Protein AF-A0ABD6WIS2-F1 (afdb_monomer)

Radius of gyration: 21.02 Å; Cα contacts (8 Å, |Δi|>4): 206; chains: 1; bounding box: 63×34×60 Å

pLDDT: mean 71.68, std 11.83, range [49.25, 90.44]

Sequence (151 aa):
MKRLATSGQLVGWTIALLGAAGAAAFLVHWSSCLGGLNEGCYSATQSDFTWIATTIVWAVAFPLVIFGAFVLSPGRPVTLIGVGLLMVINPLTDPGAFFLPWDVADTLPFTGVATSLAAVTAGVLLAGSSYRARRPDHSRVGKPAPADVAY

Foldseek 3Di:
DVVLLVVLLVLLVVLLVLLVVQLVVLCVLLVVPVVHDDPSLQVSLVDCCLVVSLCVSCVRLQVSLVCSDPPSPDPDVLSVVLNCLLPPVLCVVQVLVHVDDVNRSSNDRSRRNSNSVSSNVSSVSSNVVSVVVVDDDPVVVPDDDPDDDDD

Structure (mmCIF, N/CA/C/O backbone):
data_AF-A0ABD6WIS2-F1
#
_entry.id   AF-A0ABD6WIS2-F1
#
loop_
_atom_site.group_PDB
_atom_site.id
_atom_site.type_symbol
_atom_site.label_atom_id
_atom_site.label_alt_id
_atom_site.label_comp_id
_atom_site.label_asym_id
_atom_site.label_entity_id
_atom_site.label_seq_id
_atom_site.pdbx_PDB_ins_code
_atom_site.Cartn_x
_atom_site.Cartn_y
_atom_site.Cartn_z
_atom_site.occupancy
_atom_site.B_iso_or_equiv
_atom_site.auth_seq_id
_atom_site.auth_comp_id
_atom_site.auth_asym_id
_atom_site.auth_atom_id
_atom_site.pdbx_PDB_model_num
ATOM 1 N N . MET A 1 1 ? -8.000 -5.361 28.676 1.00 54.19 1 MET A N 1
ATOM 2 C CA . MET A 1 1 ? -8.188 -4.410 27.550 1.00 54.19 1 MET A CA 1
ATOM 3 C C . MET A 1 1 ? -6.963 -3.531 27.246 1.00 54.19 1 MET A C 1
ATOM 5 O O . MET A 1 1 ? -6.629 -3.413 26.077 1.00 54.19 1 MET A O 1
ATOM 9 N N . LYS A 1 2 ? -6.230 -2.972 28.232 1.00 54.47 2 LYS A N 1
ATOM 10 C CA . LYS A 1 2 ? -5.022 -2.141 27.972 1.00 54.47 2 LYS A CA 1
ATOM 11 C C . LYS A 1 2 ? -3.921 -2.827 27.135 1.00 54.47 2 LYS A C 1
ATOM 13 O O . LYS A 1 2 ? -3.300 -2.156 26.325 1.00 54.47 2 LYS A O 1
ATOM 18 N N . ARG A 1 3 ? -3.695 -4.143 27.294 1.00 59.09 3 ARG A N 1
ATOM 19 C CA . ARG A 1 3 ? -2.688 -4.892 26.508 1.00 59.09 3 ARG A CA 1
ATOM 20 C C . ARG A 1 3 ? -3.031 -4.967 25.011 1.00 59.09 3 ARG A C 1
ATOM 22 O O . ARG A 1 3 ? -2.159 -4.675 24.204 1.00 59.09 3 ARG A O 1
ATOM 29 N N . LEU A 1 4 ? -4.293 -5.232 24.647 1.00 60.16 4 LEU A N 1
ATOM 30 C CA . LEU A 1 4 ? -4.720 -5.275 23.236 1.00 60.16 4 LEU A CA 1
ATOM 31 C C . LEU A 1 4 ? -4.567 -3.917 22.530 1.00 60.16 4 LEU A C 1
ATOM 33 O O . LEU A 1 4 ? -4.126 -3.867 21.387 1.00 60.16 4 LEU A O 1
ATOM 37 N N . ALA A 1 5 ? -4.858 -2.810 23.224 1.00 60.88 5 ALA A N 1
ATOM 38 C CA . ALA A 1 5 ? -4.685 -1.464 22.667 1.00 60.88 5 ALA A CA 1
ATOM 39 C C . ALA A 1 5 ? -3.207 -1.091 22.431 1.00 60.88 5 ALA A C 1
ATOM 41 O O . ALA A 1 5 ? -2.904 -0.279 21.558 1.00 60.88 5 ALA A O 1
ATOM 42 N N . THR A 1 6 ? -2.280 -1.676 23.196 1.00 68.06 6 THR A N 1
ATOM 43 C CA . THR A 1 6 ? -0.833 -1.519 22.976 1.00 68.06 6 THR A CA 1
ATOM 44 C C . THR A 1 6 ? -0.336 -2.353 21.813 1.00 68.06 6 THR A C 1
ATOM 46 O O . THR A 1 6 ? 0.410 -1.843 20.980 1.00 68.06 6 THR A O 1
ATOM 49 N N . SER A 1 7 ? -0.807 -3.593 21.706 1.00 73.12 7 SER A N 1
ATOM 50 C CA . SER A 1 7 ? -0.484 -4.475 20.587 1.00 73.12 7 SER A CA 1
ATOM 51 C C . SER A 1 7 ? -0.998 -3.927 19.253 1.00 73.12 7 SER A C 1
ATOM 53 O O . SER A 1 7 ? -0.260 -3.957 18.278 1.00 73.12 7 SER A O 1
ATOM 55 N N . GLY A 1 8 ? -2.205 -3.347 19.205 1.00 73.88 8 GLY A N 1
ATOM 56 C CA . GLY A 1 8 ? -2.752 -2.754 17.974 1.00 73.88 8 GLY A CA 1
ATOM 57 C C . GLY A 1 8 ? -1.947 -1.556 17.459 1.00 73.88 8 GLY A C 1
ATOM 58 O O . GLY A 1 8 ? -1.749 -1.407 16.256 1.00 73.88 8 GLY A O 1
ATOM 59 N N . GLN A 1 9 ? -1.412 -0.739 18.370 1.00 79.81 9 GLN A N 1
ATOM 60 C CA . GLN A 1 9 ? -0.544 0.383 18.012 1.00 79.81 9 GLN A CA 1
ATOM 61 C C . GLN A 1 9 ? 0.808 -0.094 17.465 1.00 79.81 9 GLN A C 1
ATOM 63 O O . GLN A 1 9 ? 1.276 0.455 16.473 1.00 79.81 9 GLN A O 1
ATOM 68 N N . LEU A 1 10 ? 1.412 -1.115 18.083 1.00 83.31 10 LEU A N 1
ATOM 69 C CA . LEU A 1 10 ? 2.655 -1.719 17.594 1.00 83.31 10 LEU A CA 1
ATOM 70 C C . LEU A 1 10 ? 2.462 -2.321 16.201 1.00 83.31 10 LEU A C 1
ATOM 72 O O . LEU A 1 10 ? 3.207 -1.974 15.296 1.00 83.31 10 LEU A O 1
ATOM 76 N N . VAL A 1 11 ? 1.415 -3.131 16.012 1.00 82.75 11 VAL A N 1
ATOM 77 C CA . VAL A 1 11 ? 1.084 -3.742 14.715 1.00 82.75 11 VAL A CA 1
ATOM 78 C C . VAL A 1 11 ? 0.875 -2.674 13.640 1.00 82.75 11 VAL A C 1
ATOM 80 O O . VAL A 1 11 ? 1.469 -2.769 12.570 1.00 82.75 11 VAL A O 1
ATOM 83 N N . GLY A 1 12 ? 0.104 -1.620 13.936 1.00 82.62 12 GLY A N 1
ATOM 84 C CA . GLY A 1 12 ? -0.109 -0.510 13.004 1.00 82.62 12 GLY A CA 1
ATOM 85 C C . GLY A 1 12 ? 1.191 0.186 12.588 1.00 82.62 12 GLY A C 1
ATOM 86 O O . GLY A 1 12 ? 1.415 0.406 11.400 1.00 82.62 12 GLY A O 1
ATOM 87 N N . TRP A 1 13 ? 2.087 0.470 13.539 1.00 86.88 13 TRP A N 1
ATOM 88 C CA . TRP A 1 13 ? 3.393 1.062 13.230 1.00 86.88 13 TRP A CA 1
ATOM 89 C C . TRP A 1 13 ? 4.309 0.118 12.455 1.00 86.88 13 TRP A C 1
ATOM 91 O O . TRP A 1 13 ? 4.990 0.574 11.544 1.00 86.88 13 TRP A O 1
ATOM 101 N N . THR A 1 14 ? 4.308 -1.182 12.758 1.00 86.44 14 THR A N 1
ATOM 102 C CA . THR A 1 14 ? 5.076 -2.175 11.994 1.00 86.44 14 THR A CA 1
ATOM 103 C C . THR A 1 14 ? 4.637 -2.197 10.534 1.00 86.44 14 THR A C 1
ATOM 105 O O . THR A 1 14 ? 5.484 -2.131 9.650 1.00 86.44 14 THR A O 1
ATOM 108 N N . ILE A 1 15 ? 3.327 -2.215 10.273 1.00 84.81 15 ILE A N 1
ATOM 109 C CA . ILE A 1 15 ? 2.784 -2.169 8.909 1.00 84.81 15 ILE A CA 1
ATOM 110 C C . ILE A 1 15 ? 3.154 -0.846 8.226 1.00 84.81 15 ILE A C 1
ATOM 112 O O . ILE A 1 15 ? 3.578 -0.851 7.073 1.00 84.81 15 ILE A O 1
ATOM 116 N N . ALA A 1 16 ? 3.044 0.281 8.938 1.00 87.19 16 ALA A N 1
ATOM 117 C CA . ALA A 1 16 ? 3.370 1.589 8.381 1.00 87.19 16 ALA A CA 1
ATOM 118 C C . ALA A 1 16 ? 4.855 1.710 8.003 1.00 87.19 16 ALA A C 1
ATOM 120 O O . ALA A 1 16 ? 5.178 2.216 6.933 1.00 87.19 16 ALA A O 1
ATOM 121 N N . LEU A 1 17 ? 5.755 1.218 8.858 1.00 90.00 17 LEU A N 1
ATOM 122 C CA . LEU A 1 17 ? 7.196 1.208 8.599 1.00 90.00 17 LEU A CA 1
ATOM 123 C C . LEU A 1 17 ? 7.561 0.256 7.460 1.00 90.00 17 LEU A C 1
ATOM 125 O O . LEU A 1 17 ? 8.377 0.618 6.617 1.00 90.00 17 LEU A O 1
ATOM 129 N N . LEU A 1 18 ? 6.933 -0.922 7.399 1.00 86.62 18 LEU A N 1
ATOM 130 C CA . LEU A 1 18 ? 7.117 -1.868 6.299 1.00 86.62 18 LEU A CA 1
ATOM 131 C C . LEU A 1 18 ? 6.682 -1.248 4.964 1.00 86.62 18 LEU A C 1
ATOM 133 O O . LEU A 1 18 ? 7.425 -1.308 3.990 1.00 86.62 18 LEU A O 1
ATOM 137 N N . GLY A 1 19 ? 5.514 -0.598 4.934 1.00 85.38 19 GLY A N 1
ATOM 138 C CA . GLY A 1 19 ? 5.033 0.123 3.757 1.00 85.38 19 GLY A CA 1
ATOM 139 C C . GLY A 1 19 ? 5.950 1.283 3.366 1.00 85.38 19 GLY A C 1
ATOM 140 O O . GLY A 1 19 ? 6.227 1.473 2.188 1.00 85.38 19 GLY A O 1
ATOM 141 N N . ALA A 1 20 ? 6.481 2.035 4.333 1.00 90.00 20 ALA A N 1
ATOM 142 C CA . ALA A 1 20 ? 7.385 3.151 4.054 1.00 90.00 20 ALA A CA 1
ATOM 143 C C . ALA A 1 20 ? 8.726 2.663 3.487 1.00 90.00 20 ALA A C 1
ATOM 145 O O . ALA A 1 20 ? 9.237 3.241 2.528 1.00 90.00 20 ALA A O 1
ATOM 146 N N . ALA A 1 21 ? 9.265 1.574 4.042 1.00 89.50 21 ALA A N 1
ATOM 147 C CA . ALA A 1 21 ? 10.465 0.920 3.532 1.00 89.50 21 ALA A CA 1
ATOM 148 C C . ALA A 1 21 ? 10.243 0.370 2.117 1.00 89.50 21 ALA A C 1
ATOM 150 O O . ALA A 1 21 ? 11.078 0.597 1.245 1.00 89.50 21 ALA A O 1
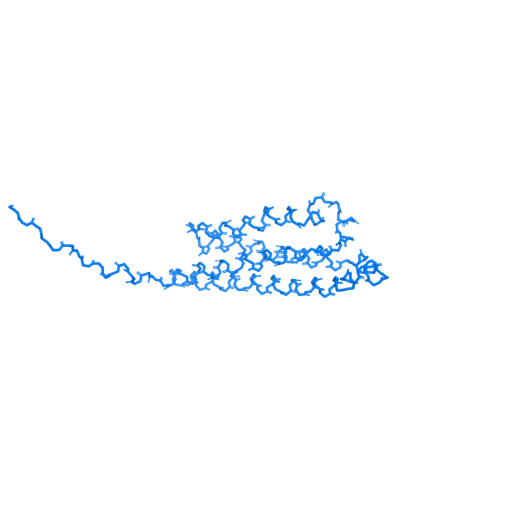ATOM 151 N N . GLY A 1 22 ? 9.098 -0.277 1.871 1.00 85.75 22 GLY A N 1
ATOM 152 C CA . GLY A 1 22 ? 8.696 -0.729 0.540 1.00 85.75 22 GLY A CA 1
ATOM 153 C C . GLY A 1 22 ? 8.632 0.429 -0.451 1.00 85.75 22 GLY A C 1
ATOM 154 O O . GLY A 1 22 ? 9.295 0.391 -1.481 1.00 85.75 22 GLY A O 1
ATOM 155 N N . ALA A 1 23 ? 7.927 1.510 -0.109 1.00 87.31 23 ALA A N 1
ATOM 156 C CA . ALA A 1 23 ? 7.767 2.670 -0.983 1.00 87.31 23 ALA A CA 1
ATOM 157 C C . ALA A 1 23 ? 9.118 3.305 -1.334 1.00 87.31 23 ALA A C 1
ATOM 159 O O . ALA A 1 23 ? 9.367 3.602 -2.499 1.00 87.31 23 ALA A O 1
ATOM 160 N N . ALA A 1 24 ? 10.010 3.461 -0.352 1.00 90.44 24 ALA A N 1
ATOM 161 C CA . ALA A 1 24 ? 11.362 3.950 -0.593 1.00 90.44 24 ALA A CA 1
ATOM 162 C C . ALA A 1 24 ? 12.145 3.016 -1.527 1.00 90.44 24 ALA A C 1
ATOM 164 O O . ALA A 1 24 ? 12.767 3.486 -2.476 1.00 90.44 24 ALA A O 1
ATOM 165 N N . ALA A 1 25 ? 12.080 1.703 -1.302 1.00 87.50 25 ALA A N 1
ATOM 166 C CA . ALA A 1 25 ? 12.797 0.726 -2.110 1.00 87.50 25 ALA A CA 1
ATOM 167 C C . ALA A 1 25 ? 12.286 0.684 -3.562 1.00 87.50 25 ALA A C 1
ATOM 169 O O . ALA A 1 25 ? 13.093 0.718 -4.487 1.00 87.50 25 ALA A O 1
ATOM 170 N N . PHE A 1 26 ? 10.967 0.721 -3.779 1.00 86.19 26 PHE A N 1
ATOM 171 C CA . PHE A 1 26 ? 10.386 0.821 -5.122 1.00 86.19 26 PHE A CA 1
ATOM 172 C C . PHE A 1 26 ? 10.728 2.145 -5.806 1.00 86.19 26 PHE A C 1
ATOM 174 O O . PHE A 1 26 ? 11.066 2.146 -6.982 1.00 86.19 26 PHE A O 1
ATOM 181 N N . LEU A 1 27 ? 10.685 3.276 -5.097 1.00 88.50 27 LEU A N 1
ATOM 182 C CA . LEU A 1 27 ? 11.055 4.569 -5.681 1.00 88.50 27 LEU A CA 1
ATOM 183 C C . LEU A 1 27 ? 12.531 4.621 -6.086 1.00 88.50 27 LEU A C 1
ATOM 185 O O . LEU A 1 27 ? 12.856 5.206 -7.116 1.00 88.50 27 LEU A O 1
ATOM 189 N N . VAL A 1 28 ? 13.418 4.001 -5.305 1.00 90.38 28 VAL A N 1
ATOM 190 C CA .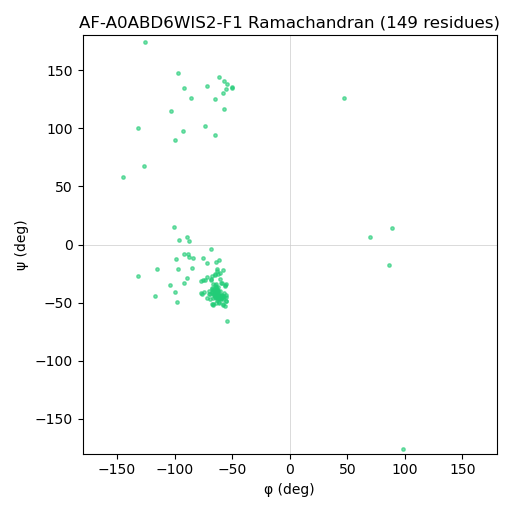 VAL A 1 28 ? 14.836 3.870 -5.660 1.00 90.38 28 VAL A CA 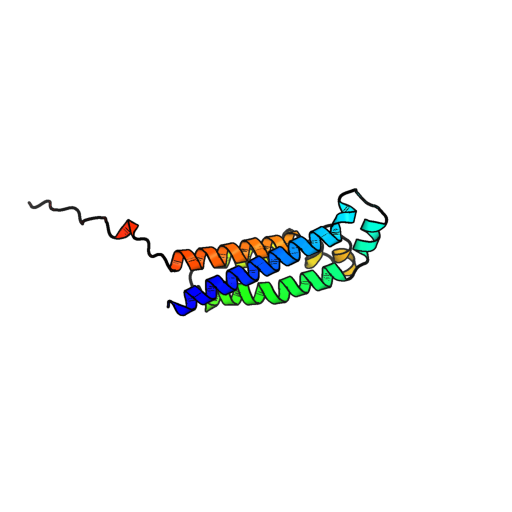1
ATOM 191 C C . VAL A 1 28 ? 15.000 2.959 -6.875 1.00 90.38 28 VAL A C 1
ATOM 193 O O . VAL A 1 28 ? 15.691 3.346 -7.816 1.00 90.38 28 VAL A O 1
ATOM 196 N N . HIS A 1 29 ? 14.323 1.806 -6.896 1.00 87.56 29 HIS A N 1
ATOM 197 C CA . HIS A 1 29 ? 14.336 0.870 -8.028 1.00 87.56 29 HIS A CA 1
ATOM 198 C C . HIS A 1 29 ? 13.883 1.533 -9.333 1.00 87.56 29 HIS A C 1
ATOM 200 O O . HIS A 1 29 ? 14.547 1.425 -10.357 1.00 87.56 29 HIS A O 1
ATOM 206 N N . TRP A 1 30 ? 12.797 2.305 -9.274 1.00 88.06 30 TRP A N 1
ATOM 207 C CA . TRP A 1 30 ? 12.209 2.987 -10.427 1.00 88.06 30 TRP A CA 1
ATOM 208 C C . TRP A 1 30 ? 12.802 4.370 -10.718 1.00 88.06 30 TRP A C 1
ATOM 210 O O . TRP A 1 30 ? 12.346 5.055 -11.635 1.00 88.06 30 TRP A O 1
ATOM 220 N N . SER A 1 31 ? 13.815 4.807 -9.966 1.00 88.88 31 SER A N 1
ATOM 221 C CA . SER A 1 31 ? 14.376 6.158 -10.098 1.00 88.88 31 SER A CA 1
ATOM 222 C C . SER A 1 31 ? 14.931 6.440 -11.499 1.00 88.88 31 SER A C 1
ATOM 224 O O . SER A 1 31 ? 14.789 7.554 -12.004 1.00 88.88 31 SER A O 1
ATOM 226 N N . SER A 1 32 ? 15.4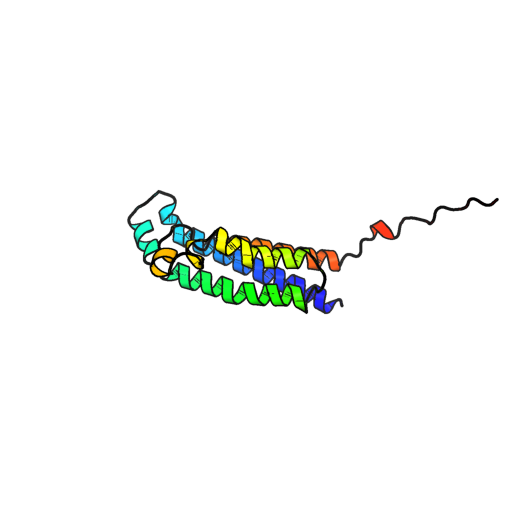74 5.421 -12.170 1.00 86.69 32 SER A N 1
ATOM 227 C CA . SER A 1 32 ? 15.965 5.496 -13.551 1.00 86.69 32 SER A CA 1
ATOM 228 C C . SER A 1 32 ? 14.859 5.770 -14.578 1.00 86.69 32 SER A C 1
ATOM 230 O O . SER A 1 32 ? 15.138 6.358 -15.624 1.00 86.69 32 SER A O 1
ATOM 232 N N . CYS A 1 33 ? 13.607 5.419 -14.271 1.00 85.31 33 CYS A N 1
ATOM 233 C CA . CYS A 1 33 ? 12.444 5.641 -15.130 1.00 85.31 33 CYS A CA 1
ATOM 234 C C . CYS A 1 33 ? 11.838 7.050 -15.000 1.00 85.31 33 CYS A C 1
ATOM 236 O O . CYS A 1 33 ? 11.029 7.442 -15.841 1.00 85.31 33 CYS A O 1
ATOM 238 N N . LEU A 1 34 ? 12.228 7.846 -13.992 1.00 84.06 34 LEU A N 1
ATOM 239 C CA . LEU A 1 34 ? 11.721 9.219 -13.806 1.00 84.06 34 LEU A CA 1
ATOM 240 C C . LEU A 1 34 ? 12.135 10.167 -14.944 1.00 84.06 34 LEU A C 1
ATOM 242 O O . LEU A 1 34 ? 11.442 11.144 -15.214 1.00 84.06 34 LEU A O 1
ATOM 246 N N . GLY A 1 35 ? 13.250 9.873 -15.618 1.00 76.00 35 GLY A N 1
ATOM 247 C CA . GLY A 1 35 ? 13.743 10.620 -16.779 1.00 76.00 35 GLY A CA 1
ATOM 248 C C . GLY A 1 35 ? 13.205 10.130 -18.129 1.00 76.00 35 GLY A C 1
ATOM 249 O O . GLY A 1 35 ? 13.683 10.596 -19.161 1.00 76.00 35 GLY A O 1
ATOM 250 N N . GLY A 1 36 ? 12.255 9.188 -18.140 1.00 77.06 36 GLY A N 1
ATOM 251 C CA . GLY A 1 36 ? 11.750 8.519 -19.343 1.00 77.06 36 GLY A CA 1
ATOM 252 C C . GLY A 1 36 ? 12.378 7.141 -19.592 1.00 77.06 36 GLY A C 1
ATOM 253 O O . GLY A 1 36 ? 13.154 6.630 -18.786 1.00 77.06 36 GLY A O 1
ATOM 254 N N . LEU A 1 37 ? 12.019 6.522 -20.722 1.00 77.94 37 LEU A N 1
ATOM 255 C CA . LEU A 1 37 ? 12.499 5.193 -21.119 1.00 77.94 37 LEU A CA 1
ATOM 256 C C . LEU A 1 37 ? 13.960 5.268 -21.590 1.00 77.94 37 LEU A C 1
ATOM 258 O O . LEU A 1 37 ? 14.242 5.687 -22.710 1.00 77.94 37 LEU A O 1
ATOM 262 N N . ASN A 1 38 ? 14.886 4.862 -20.723 1.00 84.44 38 ASN A N 1
ATOM 263 C CA . ASN A 1 38 ? 16.320 4.741 -20.998 1.00 84.44 38 ASN A CA 1
ATOM 264 C C . ASN A 1 38 ? 16.822 3.323 -20.657 1.00 84.44 38 ASN A C 1
ATOM 266 O O . ASN A 1 38 ? 16.073 2.515 -20.104 1.00 84.44 38 ASN A O 1
ATOM 270 N N . GLU A 1 39 ? 18.089 3.017 -20.956 1.00 84.31 39 GLU A N 1
ATOM 271 C CA . GLU A 1 39 ? 18.685 1.697 -20.673 1.00 84.31 39 GLU A CA 1
ATOM 272 C C . GLU A 1 39 ? 18.590 1.300 -19.189 1.00 84.31 39 GLU A C 1
ATOM 274 O O . GLU A 1 39 ? 18.358 0.135 -18.874 1.00 84.31 39 GLU A O 1
ATOM 279 N N . GLY A 1 40 ? 18.702 2.270 -18.275 1.00 83.19 40 GLY A N 1
ATOM 280 C CA . GLY A 1 40 ? 18.558 2.045 -16.835 1.00 83.19 40 GLY A CA 1
ATOM 281 C C . GLY A 1 40 ? 17.120 1.763 -16.390 1.00 83.19 40 GLY A C 1
ATOM 282 O O . GLY A 1 40 ? 16.904 1.083 -15.392 1.00 83.19 40 GLY A O 1
ATOM 283 N N . CYS A 1 41 ? 16.122 2.280 -17.105 1.00 84.06 41 CYS A N 1
ATOM 284 C CA . CYS A 1 41 ? 14.722 1.936 -16.878 1.00 84.06 41 CYS A CA 1
ATOM 285 C C . CYS A 1 41 ? 14.429 0.533 -17.422 1.00 84.06 41 CYS A C 1
ATOM 287 O O . CYS A 1 41 ? 13.793 -0.272 -16.751 1.00 84.06 41 CYS A O 1
ATOM 289 N N . TYR A 1 42 ? 14.972 0.197 -18.594 1.00 82.94 42 TYR A N 1
ATOM 290 C CA . TYR A 1 42 ? 14.829 -1.134 -19.177 1.00 82.94 42 TYR A CA 1
ATOM 291 C C . TYR A 1 42 ? 15.470 -2.226 -18.303 1.00 82.94 42 TYR A C 1
ATOM 293 O O . TYR A 1 42 ? 14.863 -3.269 -18.074 1.00 82.94 42 TYR A O 1
ATOM 301 N N . SER A 1 43 ? 16.648 -1.985 -17.726 1.00 84.25 43 SER A N 1
ATOM 302 C CA . SER A 1 43 ? 17.257 -2.943 -16.793 1.00 84.25 43 SER A CA 1
ATOM 303 C C . SER A 1 43 ? 16.436 -3.126 -15.512 1.00 84.25 43 SER A C 1
ATOM 305 O O . SER A 1 43 ? 16.325 -4.247 -15.017 1.00 84.25 43 SER A O 1
ATOM 307 N N . ALA A 1 44 ? 15.790 -2.066 -15.014 1.00 81.56 44 ALA A N 1
ATOM 308 C CA . ALA A 1 44 ? 14.878 -2.152 -13.875 1.00 81.56 44 ALA A CA 1
ATOM 309 C C . ALA A 1 44 ? 13.638 -3.014 -14.180 1.00 81.56 44 ALA A C 1
ATOM 311 O O . ALA A 1 44 ? 13.180 -3.733 -13.293 1.00 81.56 44 ALA A O 1
ATOM 312 N N . THR A 1 45 ? 13.141 -3.001 -15.425 1.00 78.94 45 THR A N 1
ATOM 313 C CA . THR A 1 45 ? 12.012 -3.851 -15.864 1.00 78.94 45 THR A CA 1
ATOM 314 C C . THR A 1 45 ? 12.351 -5.335 -16.006 1.00 78.94 45 THR A C 1
ATOM 316 O O . THR A 1 45 ? 11.444 -6.155 -16.058 1.00 78.94 45 THR A O 1
ATOM 319 N N . GLN A 1 46 ? 13.637 -5.699 -16.057 1.00 81.44 46 GLN A N 1
ATOM 320 C CA . GLN A 1 46 ? 14.087 -7.097 -16.123 1.00 81.44 46 GLN A CA 1
ATOM 321 C C . GLN A 1 46 ? 14.467 -7.680 -14.753 1.00 81.44 46 GLN A C 1
ATOM 323 O O . GLN A 1 46 ? 14.987 -8.790 -14.672 1.00 81.44 46 GLN A O 1
ATOM 328 N N . SER A 1 47 ? 14.278 -6.922 -13.673 1.00 80.19 47 SER A N 1
ATOM 329 C CA . SER A 1 47 ? 14.670 -7.335 -12.330 1.00 80.19 47 SER A CA 1
ATOM 330 C C . SER A 1 47 ? 13.536 -8.052 -11.601 1.00 80.19 47 SER A C 1
ATOM 332 O O . SER A 1 47 ? 12.439 -7.517 -11.501 1.00 80.19 47 SER A O 1
ATOM 334 N N . ASP A 1 48 ? 13.845 -9.176 -10.948 1.00 80.38 48 ASP A N 1
ATOM 335 C CA . ASP A 1 48 ? 12.907 -9.888 -10.058 1.00 80.38 48 ASP A CA 1
ATOM 336 C C . ASP A 1 48 ? 12.580 -9.120 -8.759 1.00 80.38 48 ASP A C 1
ATOM 338 O O . ASP A 1 48 ? 11.797 -9.580 -7.921 1.00 80.38 48 ASP A O 1
ATOM 342 N N . PHE A 1 49 ? 13.210 -7.961 -8.533 1.00 82.69 49 PHE A N 1
ATOM 343 C CA . PHE A 1 49 ? 13.052 -7.178 -7.310 1.00 82.69 49 PHE A CA 1
ATOM 344 C C . PHE A 1 49 ? 11.587 -6.832 -7.029 1.00 82.69 49 PHE A C 1
ATOM 346 O O . PHE A 1 49 ? 11.136 -6.940 -5.887 1.00 82.69 49 PHE A O 1
ATOM 353 N N . THR A 1 50 ? 10.840 -6.433 -8.055 1.00 73.94 50 THR A N 1
ATOM 354 C CA . THR A 1 50 ? 9.454 -5.972 -7.938 1.00 73.94 50 THR A CA 1
ATOM 355 C C . THR A 1 50 ? 8.516 -7.073 -7.473 1.00 73.94 50 THR A C 1
ATOM 357 O O . THR A 1 50 ? 7.769 -6.856 -6.512 1.00 73.94 50 THR A O 1
ATOM 360 N N . TRP A 1 51 ? 8.633 -8.268 -8.046 1.00 73.06 51 TRP A N 1
ATOM 361 C CA . TRP A 1 51 ? 7.931 -9.469 -7.596 1.00 73.06 51 TRP A CA 1
ATOM 362 C C . TRP A 1 51 ? 8.254 -9.808 -6.138 1.00 73.06 51 TRP A C 1
ATOM 364 O O . TRP A 1 51 ? 7.353 -9.955 -5.303 1.00 73.06 51 TRP A O 1
ATOM 374 N N . ILE A 1 52 ? 9.546 -9.895 -5.803 1.00 78.94 52 ILE A N 1
ATOM 375 C CA . ILE A 1 52 ? 10.002 -10.327 -4.476 1.00 78.94 52 ILE A CA 1
ATOM 376 C C . ILE A 1 52 ? 9.556 -9.326 -3.407 1.00 78.94 52 ILE A C 1
ATOM 378 O O . ILE A 1 52 ? 8.956 -9.708 -2.399 1.00 78.94 52 ILE A O 1
ATOM 382 N N . ALA A 1 53 ? 9.816 -8.037 -3.624 1.00 79.94 53 ALA A N 1
ATOM 383 C CA . ALA A 1 53 ? 9.493 -6.986 -2.669 1.00 79.94 53 ALA A CA 1
ATOM 384 C C . ALA A 1 53 ? 7.977 -6.849 -2.471 1.00 79.94 53 ALA A C 1
ATOM 386 O O . ALA A 1 53 ? 7.518 -6.755 -1.330 1.00 79.94 53 ALA A O 1
ATOM 387 N N . THR A 1 54 ? 7.189 -6.904 -3.551 1.00 74.50 54 THR A N 1
ATOM 388 C CA . THR A 1 54 ? 5.722 -6.799 -3.473 1.00 74.50 54 THR A CA 1
ATOM 389 C C . THR A 1 54 ? 5.145 -7.985 -2.715 1.00 74.50 54 THR A C 1
ATOM 391 O O . THR A 1 54 ? 4.324 -7.796 -1.816 1.00 74.50 54 THR A O 1
ATOM 394 N N . THR A 1 55 ? 5.636 -9.195 -3.001 1.00 75.44 55 THR A N 1
ATOM 395 C CA . THR A 1 55 ? 5.223 -10.425 -2.315 1.00 75.44 55 THR A CA 1
ATOM 396 C C . THR A 1 55 ? 5.538 -10.371 -0.825 1.00 75.44 55 THR A C 1
ATOM 398 O O . THR A 1 55 ? 4.681 -10.713 -0.014 1.00 75.44 55 THR A O 1
ATOM 401 N N . ILE A 1 56 ? 6.725 -9.894 -0.430 1.00 79.88 56 ILE A N 1
ATOM 402 C CA . ILE A 1 56 ? 7.100 -9.748 0.986 1.00 79.88 56 ILE A CA 1
ATOM 403 C C . ILE A 1 56 ? 6.187 -8.741 1.690 1.00 79.88 56 ILE A C 1
ATOM 405 O O . ILE A 1 56 ? 5.665 -9.032 2.769 1.00 79.88 56 ILE A O 1
ATOM 409 N N . VAL A 1 57 ? 5.965 -7.569 1.086 1.00 76.25 57 VAL A N 1
ATOM 410 C CA . VAL A 1 57 ? 5.085 -6.541 1.659 1.00 76.25 57 VAL A CA 1
ATOM 411 C C . VAL A 1 57 ? 3.677 -7.097 1.840 1.00 76.25 57 VAL A C 1
ATOM 413 O O . VAL A 1 57 ? 3.101 -6.940 2.914 1.00 76.25 57 VAL A O 1
ATOM 416 N N . TRP A 1 58 ? 3.146 -7.810 0.848 1.00 74.69 58 TRP A N 1
ATOM 417 C CA . TRP A 1 58 ? 1.822 -8.422 0.930 1.00 74.69 58 TRP A CA 1
ATOM 418 C C . TRP A 1 58 ? 1.740 -9.540 1.962 1.00 74.69 58 TRP A C 1
ATOM 420 O O . TRP A 1 58 ? 0.880 -9.493 2.842 1.00 74.69 58 TRP A O 1
ATOM 430 N N . ALA A 1 59 ? 2.648 -10.512 1.904 1.00 78.75 59 ALA A N 1
ATOM 431 C CA . ALA A 1 59 ? 2.660 -11.669 2.792 1.00 78.75 59 ALA A CA 1
ATOM 432 C C . ALA A 1 59 ? 2.804 -11.280 4.270 1.00 78.75 59 ALA A C 1
ATOM 434 O O . ALA A 1 59 ? 2.360 -12.024 5.140 1.00 78.75 59 ALA A O 1
ATOM 435 N N . VAL A 1 60 ? 3.388 -10.115 4.569 1.00 79.00 60 VAL A N 1
ATOM 436 C CA . VAL A 1 60 ? 3.554 -9.618 5.941 1.00 79.00 60 VAL A CA 1
A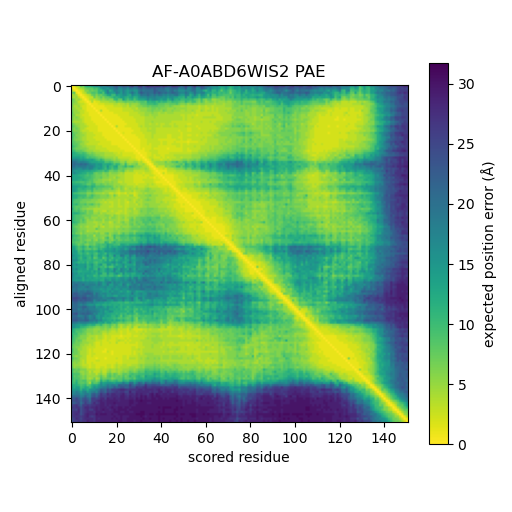TOM 437 C C . VAL A 1 60 ? 2.460 -8.623 6.332 1.00 79.00 60 VAL A C 1
ATOM 439 O O . VAL A 1 60 ? 1.845 -8.775 7.391 1.00 79.00 60 VAL A O 1
ATOM 442 N N . ALA A 1 61 ? 2.181 -7.608 5.510 1.00 73.62 61 ALA A N 1
ATOM 443 C CA . ALA A 1 61 ? 1.206 -6.572 5.849 1.00 73.62 61 ALA A CA 1
ATOM 444 C C . ALA A 1 61 ? -0.216 -7.134 5.914 1.00 73.62 61 ALA A C 1
ATOM 446 O O . ALA A 1 61 ? -0.976 -6.780 6.815 1.00 73.62 61 ALA A O 1
ATOM 447 N N . PHE A 1 62 ? -0.574 -8.038 5.003 1.00 74.81 62 PHE A N 1
ATOM 448 C CA . PHE A 1 62 ? -1.935 -8.543 4.892 1.00 74.81 62 PHE A CA 1
ATOM 449 C C . PHE A 1 62 ? -2.367 -9.374 6.113 1.00 74.81 62 PHE A C 1
ATOM 451 O O . PHE A 1 62 ? -3.382 -9.022 6.729 1.00 74.81 62 PHE A O 1
ATOM 458 N N . PRO A 1 63 ? -1.606 -10.392 6.575 1.00 79.81 63 PRO A N 1
ATOM 459 C CA . PRO A 1 63 ? -1.971 -11.118 7.790 1.00 79.81 63 PRO A CA 1
ATOM 460 C C . PRO A 1 63 ? -1.972 -10.224 9.029 1.00 79.81 63 PRO A C 1
ATOM 462 O O . PRO A 1 63 ? -2.841 -10.374 9.886 1.00 79.81 63 PRO A O 1
ATOM 465 N N . LEU A 1 64 ? -1.044 -9.264 9.122 1.00 76.62 64 LEU A N 1
ATOM 466 C CA . LEU A 1 64 ? -0.973 -8.337 10.253 1.00 76.62 64 LEU A CA 1
ATOM 467 C C . LEU A 1 64 ? -2.169 -7.384 10.306 1.00 76.62 64 LEU A C 1
ATOM 469 O O . LEU A 1 64 ? -2.672 -7.099 11.393 1.00 76.62 64 LEU A O 1
ATOM 473 N N . VAL A 1 65 ? -2.656 -6.915 9.158 1.00 72.62 65 VAL A N 1
ATOM 474 C CA . VAL A 1 65 ? -3.845 -6.057 9.076 1.00 72.62 65 VAL A CA 1
ATOM 475 C C . VAL A 1 65 ? -5.107 -6.841 9.418 1.00 72.62 65 VAL A C 1
ATOM 477 O O . VAL A 1 65 ? -5.915 -6.348 10.204 1.00 72.62 65 VAL A O 1
ATOM 480 N N . ILE A 1 66 ? -5.256 -8.072 8.920 1.00 76.25 66 ILE A N 1
ATOM 481 C CA . ILE A 1 66 ? -6.372 -8.958 9.287 1.00 76.25 66 ILE A CA 1
ATOM 482 C C . ILE A 1 66 ? -6.333 -9.264 10.786 1.00 76.25 66 ILE A C 1
ATOM 484 O O . ILE A 1 66 ? -7.322 -9.059 11.490 1.00 76.25 66 ILE A O 1
ATOM 488 N N . PHE A 1 67 ? -5.183 -9.682 11.313 1.00 76.56 67 PHE A N 1
ATOM 489 C CA . PHE A 1 67 ? -5.014 -9.937 12.740 1.00 76.56 67 PHE A CA 1
ATOM 490 C C . PHE A 1 67 ? -5.318 -8.683 13.575 1.00 76.56 67 PHE A C 1
ATOM 492 O O . PHE A 1 67 ? -6.056 -8.737 14.559 1.00 76.56 67 PHE A O 1
ATOM 499 N N . GLY A 1 68 ? -4.824 -7.521 13.147 1.00 68.81 68 GLY A N 1
ATOM 500 C CA . GLY A 1 68 ? -5.106 -6.235 13.777 1.00 68.81 68 GLY A CA 1
ATOM 501 C C . GLY A 1 68 ? -6.595 -5.880 13.780 1.00 68.81 68 GLY A C 1
ATOM 502 O O . GLY A 1 68 ? -7.127 -5.456 14.809 1.00 68.81 68 GLY A O 1
ATOM 503 N N . ALA A 1 69 ? -7.282 -6.085 12.657 1.00 69.31 69 ALA A N 1
ATOM 504 C CA . ALA A 1 69 ? -8.691 -5.748 12.491 1.00 69.31 69 ALA A CA 1
ATOM 505 C C . ALA A 1 69 ? -9.621 -6.691 13.267 1.00 69.31 69 ALA A C 1
ATOM 507 O O . ALA A 1 69 ? -10.516 -6.214 13.963 1.00 69.31 69 ALA A O 1
ATOM 508 N N . PHE A 1 70 ? -9.397 -8.005 13.187 1.00 72.69 70 PHE A N 1
ATOM 509 C CA . PHE A 1 70 ? -10.308 -9.007 13.747 1.00 72.69 70 PHE A CA 1
ATOM 510 C C . PHE A 1 70 ? -9.969 -9.415 15.184 1.00 72.69 70 PHE A C 1
ATOM 512 O O . PHE A 1 70 ? -10.879 -9.681 15.965 1.00 72.69 70 PHE A O 1
ATOM 519 N N . VAL A 1 71 ? -8.687 -9.430 15.564 1.00 73.62 71 VAL A N 1
ATOM 520 C CA . VAL A 1 71 ? -8.250 -9.887 16.896 1.00 73.62 71 VAL A CA 1
ATOM 521 C C . VAL A 1 71 ? -7.987 -8.713 17.839 1.00 73.62 71 VAL A C 1
ATOM 523 O O . VAL A 1 71 ? -8.354 -8.769 19.012 1.00 73.62 71 VAL A O 1
ATOM 526 N N . LEU A 1 72 ? -7.372 -7.627 17.353 1.00 67.81 72 LEU A N 1
ATOM 527 C CA . LEU A 1 72 ? -6.916 -6.523 18.214 1.00 67.81 72 LEU A CA 1
ATOM 528 C C . LEU A 1 72 ? -7.882 -5.330 18.307 1.00 67.81 72 LEU A C 1
ATOM 530 O O . LEU A 1 72 ? -7.802 -4.550 19.260 1.00 67.81 72 LEU A O 1
ATOM 534 N N . SER A 1 73 ? -8.795 -5.160 17.351 1.00 63.97 73 SER A N 1
ATOM 535 C CA . SER A 1 73 ? -9.824 -4.106 17.377 1.00 63.97 73 SER A CA 1
ATOM 536 C C . SER A 1 73 ? -11.160 -4.557 16.767 1.00 63.97 73 SER A C 1
ATOM 538 O O . SER A 1 73 ? -11.662 -3.906 15.845 1.00 63.97 73 SER A O 1
ATOM 540 N N . PRO A 1 74 ? -11.777 -5.631 17.302 1.00 62.00 74 PRO A N 1
ATOM 541 C CA . PRO A 1 74 ? -13.081 -6.084 16.831 1.00 62.00 74 PRO A CA 1
ATOM 542 C C . PRO A 1 74 ? -14.126 -4.964 16.973 1.00 62.00 74 PRO A C 1
ATOM 544 O O . PRO A 1 74 ? -14.237 -4.330 18.024 1.00 62.00 74 PRO A O 1
ATOM 547 N N . GLY A 1 75 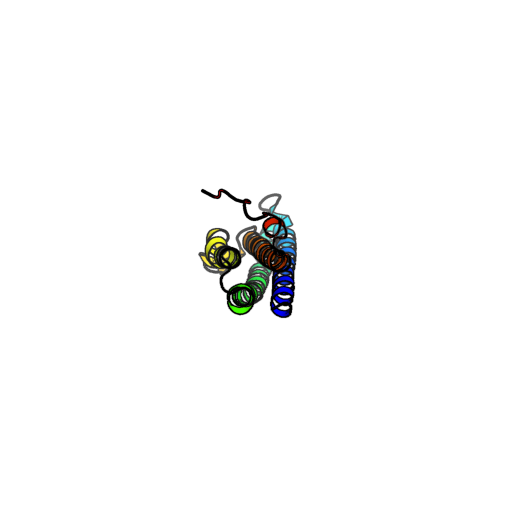? -14.871 -4.695 15.894 1.00 61.00 75 GLY A N 1
ATOM 548 C CA . GLY A 1 75 ? -15.962 -3.711 15.868 1.00 61.00 75 GLY A CA 1
ATOM 549 C C . GLY A 1 75 ? -15.568 -2.270 15.519 1.00 61.00 75 GLY A C 1
ATOM 550 O O . GLY A 1 75 ? -16.365 -1.358 15.735 1.00 61.00 75 GLY A O 1
ATOM 551 N N . ARG A 1 76 ? -14.361 -2.024 14.988 1.00 65.38 76 ARG A N 1
ATOM 552 C CA . ARG A 1 76 ? -13.944 -0.677 14.559 1.00 65.38 76 ARG A CA 1
ATOM 553 C C . ARG A 1 76 ? -14.000 -0.511 13.038 1.00 65.38 76 ARG A C 1
ATOM 555 O O . ARG A 1 76 ? -13.182 -1.096 12.342 1.00 65.38 76 ARG A O 1
ATOM 562 N N . PRO A 1 77 ? -14.871 0.355 12.491 1.00 64.12 77 PRO A N 1
ATOM 563 C CA . PRO A 1 77 ? -15.003 0.518 11.039 1.00 64.12 77 PRO A CA 1
ATOM 564 C C . PRO A 1 77 ? -13.717 1.029 10.365 1.00 64.12 77 PRO A C 1
ATOM 566 O O . PRO A 1 77 ? -13.456 0.726 9.208 1.00 64.12 77 PRO A O 1
ATOM 569 N N . VAL A 1 78 ? -12.861 1.745 11.102 1.00 63.22 78 VAL A N 1
ATOM 570 C CA . VAL A 1 78 ? -11.585 2.273 10.588 1.00 63.22 78 VAL A CA 1
ATOM 571 C C . VAL A 1 78 ? -10.566 1.169 10.278 1.00 63.22 78 VAL A C 1
ATOM 573 O O . VAL A 1 78 ? -9.771 1.320 9.354 1.00 63.22 78 VAL A O 1
ATOM 576 N N . THR A 1 79 ? -10.589 0.042 10.997 1.00 62.34 79 THR A N 1
ATOM 577 C CA . THR A 1 79 ? -9.686 -1.085 10.704 1.00 62.34 79 THR A CA 1
ATOM 578 C C . THR A 1 79 ? -10.142 -1.863 9.468 1.00 62.34 79 THR A C 1
ATOM 580 O O . THR A 1 79 ? -9.300 -2.330 8.706 1.00 62.34 79 THR A O 1
ATOM 583 N N . LEU A 1 80 ? -11.452 -1.901 9.198 1.00 64.38 80 LEU A N 1
ATOM 584 C CA . LEU A 1 80 ? -12.024 -2.445 7.960 1.00 64.38 80 LEU A CA 1
ATOM 585 C C . LEU A 1 80 ? -11.697 -1.589 6.728 1.00 64.38 80 LEU A C 1
ATOM 587 O O . LEU A 1 80 ? -11.530 -2.138 5.646 1.00 64.38 80 LEU A O 1
ATOM 591 N N . ILE A 1 81 ? -11.529 -0.271 6.885 1.00 67.44 81 ILE A N 1
ATOM 592 C CA . ILE A 1 81 ? -11.046 0.605 5.803 1.00 67.44 81 ILE A CA 1
ATOM 593 C C . ILE A 1 81 ? -9.606 0.246 5.408 1.00 67.44 81 ILE A C 1
ATOM 595 O O . ILE A 1 81 ? -9.297 0.200 4.222 1.00 67.44 81 ILE A O 1
ATOM 599 N N . GLY A 1 82 ? -8.737 -0.067 6.377 1.00 62.38 82 GLY A N 1
ATOM 600 C CA . GLY A 1 82 ? -7.370 -0.531 6.101 1.00 62.38 82 GLY A CA 1
ATOM 601 C C . GLY A 1 82 ? -7.331 -1.874 5.365 1.00 62.38 82 GLY A C 1
ATOM 602 O O . GLY A 1 82 ? -6.559 -2.035 4.424 1.00 62.38 82 GLY A O 1
ATOM 603 N N . VAL A 1 83 ? -8.214 -2.806 5.744 1.00 65.38 83 VAL A N 1
ATOM 604 C CA . VAL A 1 83 ? -8.425 -4.067 5.015 1.00 65.38 83 VAL A CA 1
ATOM 605 C C . VAL A 1 83 ? -8.933 -3.779 3.598 1.00 65.38 83 VAL A C 1
ATOM 607 O O . VAL A 1 83 ? -8.371 -4.293 2.643 1.00 65.38 83 VAL A O 1
ATOM 610 N N . GLY A 1 84 ? -9.932 -2.908 3.430 1.00 63.78 84 GLY A N 1
ATOM 611 C CA . GLY A 1 84 ? -10.474 -2.540 2.117 1.00 63.78 84 GLY A CA 1
ATOM 612 C C . GLY A 1 84 ? -9.451 -1.866 1.194 1.00 63.78 84 GLY A C 1
ATOM 613 O O . GLY A 1 84 ? -9.388 -2.192 0.014 1.00 63.78 84 GLY A O 1
ATOM 614 N N . LEU A 1 85 ? -8.595 -0.986 1.723 1.00 64.75 85 LEU A N 1
ATOM 615 C CA . LEU A 1 85 ? -7.493 -0.369 0.972 1.00 64.75 85 LEU A CA 1
ATOM 616 C C . LEU A 1 85 ? -6.513 -1.421 0.436 1.00 64.75 85 LEU A C 1
ATOM 618 O O . LEU A 1 85 ? -6.154 -1.396 -0.737 1.00 64.75 85 LEU A O 1
ATOM 622 N N . LEU A 1 86 ? -6.126 -2.382 1.273 1.00 64.81 86 LEU A N 1
ATOM 623 C CA . LEU A 1 86 ? -5.192 -3.432 0.872 1.00 64.81 86 LEU A CA 1
ATOM 624 C C . LEU A 1 86 ? -5.836 -4.519 0.005 1.00 64.81 86 LEU A C 1
ATOM 626 O O . LEU A 1 86 ? -5.157 -5.070 -0.849 1.00 64.81 86 LEU A O 1
ATOM 630 N N . MET A 1 87 ? -7.121 -4.828 0.195 1.00 64.69 87 MET A N 1
ATOM 631 C CA . MET A 1 87 ? -7.814 -5.904 -0.529 1.00 64.69 87 MET A CA 1
ATOM 632 C C . MET A 1 87 ? -8.466 -5.457 -1.835 1.00 64.69 87 MET A C 1
ATOM 634 O O . MET A 1 87 ? -8.633 -6.279 -2.728 1.00 64.69 87 MET A O 1
ATOM 638 N N . VAL A 1 88 ? -8.875 -4.191 -1.937 1.00 62.06 88 VAL A N 1
ATOM 639 C CA . VAL A 1 88 ? -9.685 -3.693 -3.060 1.00 62.06 88 VAL A CA 1
ATOM 640 C C . VAL A 1 88 ? -8.944 -2.627 -3.852 1.00 62.06 88 VAL A C 1
ATOM 642 O O . VAL A 1 88 ? -8.938 -2.684 -5.076 1.00 62.06 88 VAL A O 1
ATOM 645 N N . ILE A 1 89 ? -8.292 -1.671 -3.182 1.00 59.00 89 ILE A N 1
ATOM 646 C CA . ILE A 1 89 ? -7.622 -0.566 -3.882 1.00 59.00 89 ILE A CA 1
ATOM 647 C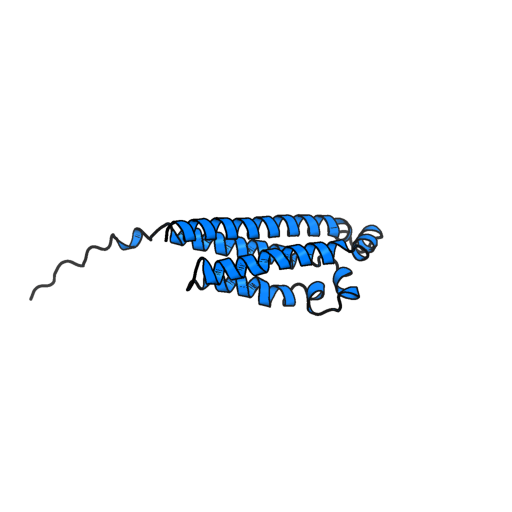 C . ILE A 1 89 ? -6.299 -1.031 -4.493 1.00 59.00 89 ILE A C 1
ATOM 649 O O . ILE A 1 89 ? -6.062 -0.726 -5.653 1.00 59.00 89 ILE A O 1
ATOM 653 N N . ASN A 1 90 ? -5.501 -1.842 -3.790 1.00 60.41 90 ASN A N 1
ATOM 654 C CA . ASN A 1 90 ? -4.232 -2.351 -4.330 1.00 60.41 90 ASN A CA 1
ATOM 655 C C . ASN A 1 90 ? -4.346 -3.085 -5.668 1.00 60.41 90 ASN A C 1
ATOM 657 O O . ASN A 1 90 ? -3.609 -2.717 -6.577 1.00 60.41 90 ASN A O 1
ATOM 661 N N . PRO A 1 91 ? -5.274 -4.044 -5.844 1.00 55.81 91 PRO A N 1
ATOM 662 C CA . PRO A 1 91 ? -5.482 -4.660 -7.148 1.00 55.81 91 PRO A CA 1
ATOM 663 C C . PRO A 1 91 ? -5.820 -3.635 -8.231 1.00 55.81 91 PRO A C 1
ATOM 665 O O . PRO A 1 91 ? -5.294 -3.704 -9.336 1.00 55.81 91 PRO A O 1
ATOM 668 N N . LEU A 1 92 ? -6.670 -2.654 -7.911 1.00 53.41 92 LEU A N 1
ATOM 669 C CA . LEU A 1 92 ? -7.145 -1.644 -8.863 1.00 53.41 92 LEU A CA 1
ATOM 670 C C . LEU A 1 92 ? -6.082 -0.599 -9.230 1.00 53.41 92 LEU A C 1
ATOM 672 O O . LEU A 1 92 ? -6.122 -0.061 -10.334 1.00 53.41 92 LEU A O 1
ATOM 676 N N . THR A 1 93 ? -5.158 -0.287 -8.321 1.00 54.91 93 THR A N 1
ATOM 677 C CA . THR A 1 93 ? -4.107 0.726 -8.524 1.00 54.91 93 THR A CA 1
ATOM 678 C C . THR A 1 93 ? -2.760 0.144 -8.934 1.00 54.91 93 THR A C 1
ATOM 680 O O . THR A 1 93 ? -1.886 0.899 -9.347 1.00 54.91 93 THR A O 1
ATOM 683 N N . ASP A 1 94 ? -2.593 -1.174 -8.828 1.00 53.97 94 ASP A N 1
ATOM 684 C CA . ASP A 1 94 ? -1.410 -1.913 -9.262 1.00 53.97 94 ASP A CA 1
ATOM 685 C C . ASP A 1 94 ? -1.834 -3.063 -10.200 1.00 53.97 94 ASP A C 1
ATOM 687 O O . ASP A 1 94 ? -1.775 -4.242 -9.839 1.00 53.97 94 ASP A O 1
ATOM 691 N N . PRO A 1 95 ? -2.345 -2.736 -11.405 1.00 54.09 95 PRO A N 1
ATOM 692 C CA . PRO A 1 95 ? -2.842 -3.739 -12.339 1.00 54.09 95 PRO A CA 1
ATOM 693 C C . PRO A 1 95 ? -1.746 -4.690 -12.816 1.00 54.09 95 PRO A C 1
ATOM 695 O O . PRO A 1 95 ? -2.068 -5.814 -13.196 1.00 54.09 95 PRO A O 1
ATOM 698 N N . GLY A 1 96 ? -0.477 -4.267 -12.737 1.00 52.44 96 GLY A N 1
ATOM 699 C CA . GLY A 1 96 ? 0.674 -5.146 -12.885 1.00 52.44 96 GLY A CA 1
ATOM 700 C C . GLY A 1 96 ? 0.573 -6.305 -11.904 1.00 52.44 96 GLY A C 1
ATOM 701 O O . GLY A 1 96 ? 0.327 -7.427 -12.319 1.00 52.44 96 GLY A O 1
ATOM 702 N N . ALA A 1 97 ? 0.653 -6.041 -10.603 1.00 54.19 97 ALA A N 1
ATOM 703 C CA . ALA A 1 97 ? 0.719 -7.090 -9.585 1.00 54.19 97 ALA A CA 1
ATOM 704 C C . ALA A 1 97 ? -0.529 -8.003 -9.461 1.00 54.19 97 ALA A C 1
ATOM 706 O O . ALA A 1 97 ? -0.449 -9.042 -8.806 1.00 54.19 97 ALA A O 1
ATOM 707 N N . PHE A 1 98 ? -1.693 -7.639 -10.025 1.00 56.56 98 PHE A N 1
ATOM 708 C CA . PHE A 1 98 ? -2.955 -8.359 -9.760 1.00 56.56 98 PHE A CA 1
ATOM 709 C C . PHE A 1 98 ? -3.806 -8.741 -10.974 1.00 56.56 98 PHE A C 1
ATOM 711 O O . PHE A 1 98 ? -4.569 -9.704 -10.881 1.00 56.56 98 PHE A O 1
ATOM 718 N N . PHE A 1 99 ? -3.731 -8.003 -12.082 1.00 57.38 99 PHE A N 1
ATOM 719 C CA . PHE A 1 99 ? -4.600 -8.220 -13.247 1.00 57.38 99 PHE A CA 1
ATOM 720 C C . PHE A 1 99 ? -3.842 -8.664 -14.495 1.00 57.38 99 PHE A C 1
ATOM 722 O O . PHE A 1 99 ? -4.441 -9.256 -15.394 1.00 57.38 99 PHE A O 1
ATOM 729 N N . LEU A 1 100 ? -2.540 -8.401 -14.547 1.00 59.75 100 LEU A N 1
ATOM 730 C CA . LEU A 1 100 ? -1.659 -8.883 -15.594 1.00 59.75 100 LEU A CA 1
ATOM 731 C C . LEU A 1 100 ? -0.941 -10.149 -15.125 1.00 59.75 100 LEU A C 1
ATOM 733 O O . LEU A 1 100 ? -0.672 -10.309 -13.932 1.00 59.75 100 LEU A O 1
ATOM 737 N N . PRO A 1 101 ? -0.641 -11.079 -16.043 1.00 62.88 101 PRO A N 1
ATOM 738 C CA . PRO A 1 101 ? 0.248 -12.174 -15.712 1.00 62.88 101 PRO A CA 1
ATOM 739 C C . PRO A 1 101 ? 1.629 -11.592 -15.343 1.00 62.88 101 PRO A C 1
ATOM 741 O O . PRO A 1 101 ? 2.032 -10.532 -15.834 1.00 62.88 101 PRO A O 1
ATOM 744 N N . TRP A 1 102 ? 2.290 -12.221 -14.368 1.00 58.91 102 TRP A N 1
ATOM 745 C CA . TRP A 1 102 ? 3.431 -11.634 -13.649 1.00 58.91 102 TRP A CA 1
ATOM 746 C C . TRP A 1 102 ? 4.631 -11.293 -14.543 1.00 58.91 102 TRP A C 1
ATOM 748 O O . TRP A 1 102 ? 5.318 -10.302 -14.322 1.00 58.91 102 TRP A O 1
ATOM 758 N N . ASP A 1 103 ? 4.796 -12.047 -15.625 1.00 59.84 103 ASP A N 1
ATOM 759 C CA . ASP A 1 103 ? 5.738 -11.805 -16.719 1.00 59.84 103 ASP A CA 1
ATOM 760 C C . ASP A 1 103 ? 5.552 -10.444 -17.413 1.00 59.84 103 ASP A C 1
ATOM 762 O O . ASP A 1 103 ? 6.489 -9.922 -18.012 1.00 59.84 103 ASP A O 1
ATOM 766 N N . VAL A 1 104 ? 4.367 -9.844 -17.307 1.00 62.69 104 VAL A N 1
ATOM 767 C CA . VAL A 1 104 ? 4.053 -8.501 -17.818 1.00 62.69 104 VAL A CA 1
ATOM 768 C C . VAL A 1 104 ? 4.000 -7.479 -16.677 1.00 62.69 104 VAL A C 1
ATOM 770 O O . VAL A 1 104 ? 4.415 -6.333 -16.844 1.00 62.69 104 VAL A O 1
ATOM 773 N N . ALA A 1 105 ? 3.532 -7.897 -15.503 1.00 55.94 105 ALA A N 1
ATOM 774 C CA . ALA A 1 105 ? 3.385 -7.078 -14.302 1.00 55.94 105 ALA A CA 1
ATOM 775 C C . ALA A 1 105 ? 4.666 -6.368 -13.849 1.00 55.94 105 ALA A C 1
ATOM 777 O O . ALA A 1 105 ? 4.664 -5.163 -13.575 1.00 55.94 105 ALA A O 1
ATOM 778 N N . ASP A 1 106 ? 5.760 -7.126 -13.781 1.00 59.56 106 ASP A N 1
ATOM 779 C CA . ASP A 1 106 ? 7.037 -6.670 -13.231 1.00 59.56 106 ASP A CA 1
ATOM 780 C C . ASP A 1 106 ? 7.782 -5.729 -14.184 1.00 59.56 106 ASP A C 1
ATOM 782 O O . ASP A 1 106 ? 8.716 -5.034 -13.784 1.00 59.56 106 ASP A O 1
ATOM 786 N N . THR A 1 107 ? 7.311 -5.649 -15.430 1.00 64.25 107 THR A N 1
ATOM 787 C CA . THR A 1 107 ? 7.872 -4.785 -16.470 1.00 64.25 107 THR A CA 1
ATOM 788 C C . THR A 1 107 ? 7.264 -3.382 -16.486 1.00 64.25 107 THR A C 1
ATOM 790 O O . THR A 1 107 ? 7.747 -2.507 -17.206 1.00 64.25 107 THR A O 1
ATOM 793 N N . LEU A 1 108 ? 6.212 -3.134 -15.698 1.00 73.25 108 LEU A N 1
ATOM 794 C CA . LEU A 1 108 ? 5.559 -1.830 -15.645 1.00 73.25 108 LEU A CA 1
ATOM 795 C C . LEU A 1 108 ? 6.267 -0.895 -14.650 1.00 73.25 108 LEU A C 1
ATOM 797 O O . LEU A 1 108 ? 6.407 -1.235 -13.474 1.00 73.25 108 LEU A O 1
ATOM 801 N N . PRO A 1 109 ? 6.682 0.313 -15.077 1.00 75.38 109 PRO A N 1
ATOM 802 C CA . PRO A 1 109 ? 7.282 1.285 -14.177 1.00 75.38 109 PRO A CA 1
ATOM 803 C C . PRO A 1 109 ? 6.355 1.632 -13.011 1.00 75.38 109 PRO A C 1
ATOM 805 O O . PRO A 1 109 ? 5.155 1.832 -13.193 1.00 75.38 109 PRO A O 1
ATOM 808 N N . PHE A 1 110 ? 6.943 1.782 -11.825 1.00 78.12 110 PHE A N 1
ATOM 809 C CA . PHE A 1 110 ? 6.261 2.141 -10.575 1.00 78.12 110 PHE A CA 1
ATOM 810 C C . PHE A 1 110 ? 5.338 1.066 -9.974 1.00 78.12 110 PHE A C 1
ATOM 812 O O . PHE A 1 110 ? 4.721 1.330 -8.935 1.00 78.12 110 PHE A O 1
ATOM 819 N N . THR A 1 111 ? 5.311 -0.156 -10.526 1.00 79.19 111 THR A N 1
ATOM 820 C CA . THR A 1 111 ? 4.712 -1.334 -9.868 1.00 79.19 111 THR A CA 1
ATOM 821 C C . THR A 1 111 ? 5.249 -1.470 -8.437 1.00 79.19 111 THR A C 1
ATOM 823 O O . THR A 1 111 ? 6.442 -1.265 -8.183 1.00 79.19 111 THR A O 1
ATOM 826 N N . GLY A 1 112 ? 4.363 -1.748 -7.477 1.00 74.12 112 GLY A N 1
ATOM 827 C CA . GLY A 1 112 ? 4.677 -1.889 -6.051 1.00 74.12 112 GLY A CA 1
ATOM 828 C C . GLY A 1 112 ? 4.682 -0.587 -5.232 1.00 74.12 112 GLY A C 1
ATOM 829 O O . GLY A 1 112 ? 4.543 -0.636 -4.001 1.00 74.12 112 GLY A O 1
ATOM 830 N N . VAL A 1 113 ? 4.762 0.594 -5.865 1.00 82.00 113 VAL A N 1
ATOM 831 C CA . VAL A 1 113 ? 4.741 1.893 -5.155 1.00 82.00 113 VAL A CA 1
ATOM 832 C C . VAL A 1 113 ? 3.373 2.143 -4.522 1.00 82.00 113 VAL A C 1
ATOM 834 O O . VAL A 1 113 ? 3.290 2.415 -3.322 1.00 82.00 113 VAL A O 1
ATOM 837 N N . ALA A 1 114 ? 2.294 2.011 -5.301 1.00 77.12 114 ALA A N 1
ATOM 838 C CA . ALA A 1 114 ? 0.924 2.173 -4.809 1.00 77.12 114 ALA A CA 1
ATOM 839 C C . ALA A 1 114 ? 0.625 1.177 -3.678 1.00 77.12 114 ALA A C 1
ATOM 841 O O . ALA A 1 114 ? 0.132 1.561 -2.616 1.00 77.12 114 ALA A O 1
ATOM 842 N N . THR A 1 115 ? 1.055 -0.070 -3.874 1.00 75.50 115 THR A N 1
ATOM 843 C CA . THR A 1 115 ? 0.948 -1.166 -2.910 1.00 75.50 115 THR A CA 1
ATOM 844 C C . THR A 1 115 ? 1.585 -0.838 -1.565 1.00 75.50 115 THR A C 1
ATOM 846 O O . THR A 1 115 ? 0.983 -1.022 -0.501 1.00 75.50 115 THR A O 1
ATOM 849 N N . SER A 1 116 ? 2.785 -0.270 -1.607 1.00 81.00 116 SER A N 1
ATOM 850 C CA . SER A 1 116 ? 3.523 0.144 -0.419 1.00 81.00 116 SER A CA 1
ATOM 851 C C . SER A 1 116 ? 2.890 1.352 0.275 1.00 81.00 116 SER A C 1
ATOM 853 O O . SER A 1 116 ? 2.782 1.374 1.502 1.00 81.00 116 SER A O 1
ATOM 855 N N . LEU A 1 117 ? 2.395 2.333 -0.486 1.00 82.44 117 LEU A N 1
ATOM 856 C CA . LEU A 1 117 ? 1.686 3.494 0.063 1.00 82.44 117 LEU A CA 1
ATOM 857 C C . LEU A 1 117 ? 0.367 3.098 0.738 1.00 82.44 117 LEU A C 1
ATOM 859 O O . LEU A 1 117 ? 0.068 3.589 1.829 1.00 82.44 117 LEU A O 1
ATOM 863 N N . ALA A 1 118 ? -0.386 2.164 0.155 1.00 79.62 118 ALA A N 1
ATOM 864 C CA . ALA A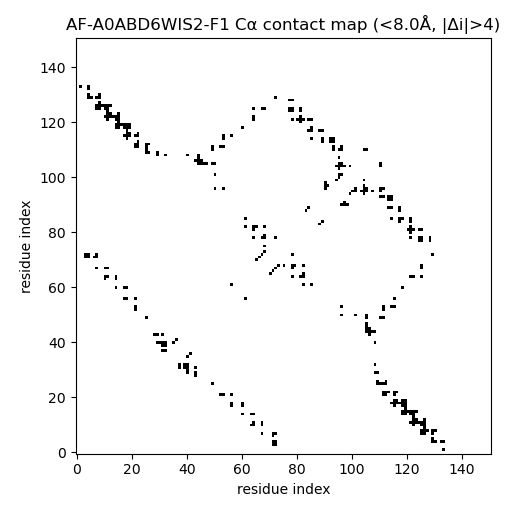 1 118 ? -1.596 1.625 0.768 1.00 79.62 118 ALA A CA 1
ATOM 865 C C . ALA A 1 118 ? -1.291 0.944 2.112 1.00 79.62 118 ALA A C 1
ATOM 867 O O . ALA A 1 118 ? -2.019 1.154 3.087 1.00 79.62 118 ALA A O 1
ATOM 868 N N . ALA A 1 119 ? -0.181 0.200 2.203 1.00 80.88 119 ALA A N 1
ATOM 869 C CA . ALA A 1 119 ? 0.286 -0.377 3.463 1.00 80.88 119 ALA A CA 1
ATOM 870 C C . ALA A 1 119 ? 0.626 0.708 4.501 1.00 80.88 119 ALA A C 1
ATOM 872 O O . ALA A 1 119 ? 0.200 0.596 5.653 1.00 80.88 119 ALA A O 1
ATOM 873 N N . VAL A 1 120 ? 1.289 1.804 4.103 1.00 85.25 120 VAL A N 1
ATOM 874 C CA . VAL A 1 120 ? 1.522 2.960 4.991 1.00 85.25 120 VAL A CA 1
ATOM 875 C C . VAL A 1 120 ? 0.202 3.500 5.534 1.00 85.25 120 VAL A C 1
ATOM 877 O O . VAL A 1 120 ? 0.035 3.627 6.750 1.00 85.25 120 VAL A O 1
ATOM 880 N N . THR A 1 121 ? -0.755 3.793 4.651 1.00 83.00 121 THR A N 1
ATOM 881 C CA . THR A 1 121 ? -2.053 4.354 5.044 1.00 83.00 121 THR A CA 1
ATOM 882 C C . THR A 1 121 ? -2.800 3.417 5.993 1.00 83.00 121 THR A C 1
ATOM 884 O O . THR A 1 121 ? -3.261 3.854 7.049 1.00 83.00 121 THR A O 1
ATOM 887 N N . ALA A 1 122 ? -2.872 2.122 5.675 1.00 79.00 122 ALA A N 1
ATOM 888 C CA . ALA A 1 122 ? -3.524 1.125 6.519 1.00 79.00 122 ALA A CA 1
ATOM 889 C C . ALA A 1 122 ? -2.871 1.033 7.910 1.00 79.00 122 ALA A C 1
ATOM 891 O O . ALA A 1 122 ? -3.573 1.058 8.926 1.00 79.00 122 ALA A O 1
ATOM 892 N N . GLY A 1 123 ? -1.536 0.999 7.973 1.00 81.38 123 GLY A N 1
ATOM 893 C CA . GLY A 1 123 ? -0.782 0.965 9.226 1.00 81.38 123 GLY A CA 1
ATOM 894 C C . GLY A 1 123 ? -1.020 2.198 10.102 1.00 81.38 123 GLY A C 1
ATOM 895 O O . GLY A 1 123 ? -1.300 2.073 11.299 1.00 81.38 123 GLY A O 1
ATOM 896 N N . VAL A 1 124 ? -1.012 3.395 9.507 1.00 84.94 124 VAL A N 1
ATOM 897 C CA . VAL A 1 124 ? -1.282 4.660 10.215 1.00 84.94 124 VAL A CA 1
ATOM 898 C C . VAL A 1 124 ? -2.713 4.704 10.757 1.00 84.94 124 VAL A C 1
ATOM 900 O O . VAL A 1 124 ?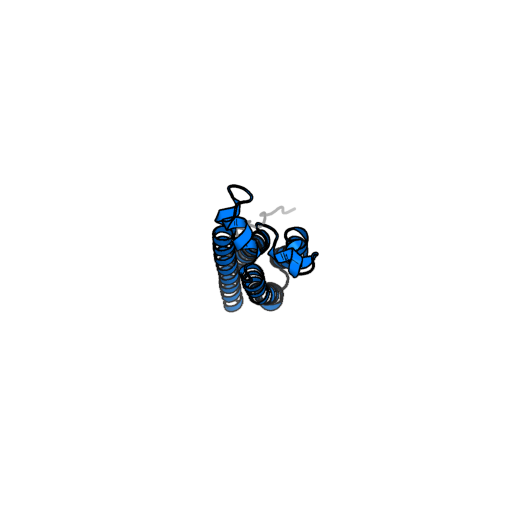 -2.925 5.104 11.904 1.00 84.94 124 VAL A O 1
ATOM 903 N N . LEU A 1 125 ? -3.703 4.246 9.986 1.00 81.75 125 LEU A N 1
ATOM 904 C CA . LEU A 1 125 ? -5.100 4.173 10.431 1.00 81.75 125 LEU A CA 1
ATOM 905 C C . LEU A 1 125 ? -5.283 3.190 11.601 1.00 81.75 125 LEU A C 1
ATOM 907 O O . LEU A 1 125 ? -5.983 3.494 12.578 1.00 81.75 125 LEU A O 1
ATOM 911 N N . LEU A 1 126 ? -4.617 2.034 11.555 1.00 76.56 126 LEU A N 1
ATOM 912 C CA . LEU A 1 126 ? -4.593 1.052 12.646 1.00 76.56 126 LEU A CA 1
ATOM 913 C C . LEU A 1 126 ? -3.938 1.618 13.914 1.00 76.56 126 LEU A C 1
ATOM 915 O O . LEU A 1 126 ? -4.497 1.504 15.011 1.00 76.56 126 LEU A O 1
ATOM 919 N N . ALA A 1 127 ? -2.794 2.290 13.777 1.00 80.94 127 ALA A N 1
ATOM 920 C CA . ALA A 1 127 ? -2.106 2.921 14.899 1.00 80.94 127 ALA A CA 1
ATOM 921 C C . ALA A 1 127 ? -2.945 4.058 15.511 1.00 80.94 127 ALA A C 1
ATOM 923 O O . ALA A 1 127 ? -3.113 4.126 16.733 1.00 80.94 127 ALA A O 1
ATOM 924 N N . GLY A 1 128 ? -3.534 4.916 14.673 1.00 78.75 128 GLY A N 1
ATOM 925 C CA . GLY A 1 128 ? -4.359 6.048 15.095 1.00 78.75 128 GLY A CA 1
ATOM 926 C C . GLY A 1 128 ? -5.659 5.627 15.784 1.00 78.75 128 GLY A C 1
ATOM 927 O O . GLY A 1 128 ? -6.022 6.187 16.822 1.00 78.75 128 GLY A O 1
ATOM 928 N N . SER A 1 129 ? -6.345 4.606 15.264 1.00 73.62 129 SER A N 1
ATOM 929 C CA . SER A 1 129 ? -7.550 4.054 15.900 1.00 73.62 129 SER A CA 1
ATOM 930 C C . SER A 1 129 ? -7.240 3.399 17.253 1.00 73.62 129 SER A C 1
ATOM 932 O O . SER A 1 129 ? -7.982 3.592 18.222 1.00 73.62 129 SER A O 1
ATOM 934 N N . SER A 1 130 ? -6.099 2.713 17.363 1.00 71.56 130 SER A N 1
ATOM 935 C CA . SER A 1 130 ? -5.599 2.141 18.620 1.00 71.56 130 SER A CA 1
ATOM 936 C C . SER A 1 130 ? -5.198 3.212 19.641 1.00 71.56 130 SER A C 1
ATOM 938 O O . SER A 1 130 ? -5.410 3.026 20.839 1.00 71.56 130 SER A O 1
ATOM 940 N N . TYR A 1 131 ? -4.676 4.359 19.197 1.00 72.56 131 TYR A N 1
ATOM 941 C CA . TYR A 1 131 ? -4.367 5.492 20.073 1.00 72.56 131 TYR A CA 1
ATOM 942 C C . TYR A 1 131 ? -5.634 6.167 20.617 1.00 72.56 131 TYR A C 1
ATOM 944 O O . TYR A 1 131 ? -5.750 6.364 21.829 1.00 72.56 131 TYR A O 1
ATOM 952 N N . ARG A 1 132 ? -6.629 6.451 19.758 1.00 67.12 132 ARG A N 1
ATOM 953 C CA . ARG A 1 132 ? -7.922 7.028 20.188 1.00 67.12 132 ARG A CA 1
ATOM 954 C C . ARG A 1 132 ? -8.641 6.133 21.197 1.00 67.12 132 ARG A C 1
ATOM 956 O O . ARG A 1 132 ? -9.242 6.636 22.132 1.00 67.12 132 ARG A O 1
ATOM 963 N N . ALA A 1 133 ? -8.498 4.813 21.081 1.00 64.94 133 ALA A N 1
ATOM 964 C CA . ALA A 1 133 ? -9.001 3.852 22.064 1.00 64.94 133 ALA A CA 1
ATOM 965 C C . ALA A 1 133 ? -8.515 4.087 23.498 1.00 64.94 133 ALA A C 1
ATOM 967 O O . ALA A 1 133 ? -9.210 3.739 24.449 1.00 64.94 133 ALA A O 1
ATOM 968 N N . ARG A 1 134 ? -7.279 4.579 23.653 1.00 65.75 134 ARG A N 1
ATOM 969 C CA . ARG A 1 134 ? -6.645 4.771 24.961 1.00 65.75 134 ARG A CA 1
ATOM 970 C C . ARG A 1 134 ? -7.007 6.097 25.607 1.00 65.75 134 ARG A C 1
ATOM 972 O O . ARG A 1 134 ? -6.844 6.214 26.817 1.00 65.75 134 ARG A O 1
ATOM 979 N N . ARG A 1 135 ? -7.465 7.074 24.824 1.00 60.84 135 ARG A N 1
ATOM 980 C CA . ARG A 1 135 ? -8.005 8.336 25.326 1.00 60.84 135 ARG A CA 1
ATOM 981 C C . ARG A 1 135 ? -9.530 8.247 25.307 1.00 60.84 135 ARG A C 1
ATOM 983 O O . ARG A 1 135 ? -10.126 8.594 24.289 1.00 60.84 135 ARG A O 1
ATOM 990 N N . PRO A 1 136 ? -10.180 7.773 26.387 1.00 54.47 136 PRO A N 1
ATOM 991 C CA . PRO A 1 136 ? -11.601 8.031 26.536 1.00 54.47 136 PRO A CA 1
ATOM 992 C C . PRO A 1 136 ? -11.813 9.545 26.465 1.00 54.47 136 PRO A C 1
ATOM 994 O O . PRO A 1 136 ? -11.052 10.327 27.036 1.00 54.47 136 PRO A O 1
ATOM 997 N N . ASP A 1 137 ? -12.805 9.939 25.683 1.00 53.72 137 ASP A N 1
ATOM 998 C CA . ASP A 1 137 ? -13.136 11.324 25.399 1.00 53.72 137 ASP A CA 1
ATOM 999 C C . ASP A 1 137 ? -13.596 12.014 26.697 1.00 53.72 137 ASP A C 1
ATOM 1001 O O . ASP A 1 137 ? -14.756 11.917 27.103 1.00 53.72 137 ASP A O 1
ATOM 1005 N N . HIS A 1 138 ? -12.668 12.676 27.398 1.00 52.75 138 HIS A N 1
ATOM 1006 C CA . HIS A 1 138 ? -12.954 13.415 28.636 1.00 52.75 138 HIS A CA 1
ATOM 1007 C C . HIS A 1 138 ? -13.961 14.559 28.417 1.00 52.75 138 HIS A C 1
ATOM 1009 O O . HIS A 1 138 ? -14.562 15.046 29.373 1.00 52.75 138 HIS A O 1
ATOM 1015 N N . SER A 1 139 ? -14.224 14.919 27.160 1.00 52.62 139 SER A N 1
ATOM 1016 C CA . SER A 1 139 ? -15.213 15.907 26.730 1.00 52.62 139 SER A CA 1
ATOM 1017 C C . SER A 1 139 ? -16.662 15.524 27.080 1.00 52.62 139 SER A C 1
ATOM 1019 O O . SER A 1 139 ? -17.523 16.397 27.149 1.00 52.62 139 SER A O 1
ATOM 1021 N N . ARG A 1 140 ? -16.964 14.236 27.325 1.00 51.09 140 ARG A N 1
ATOM 1022 C CA . ARG A 1 140 ? -18.323 13.772 27.684 1.00 51.09 140 ARG A CA 1
ATOM 1023 C C . ARG A 1 140 ? -18.620 13.705 29.183 1.00 51.09 140 ARG A C 1
ATOM 1025 O O . ARG A 1 140 ? -19.773 13.503 29.541 1.00 51.09 140 ARG A O 1
ATOM 1032 N N . VAL A 1 141 ? -17.629 13.900 30.053 1.00 52.94 141 VAL A N 1
ATOM 1033 C CA . VAL A 1 141 ? -17.831 13.862 31.519 1.00 52.94 141 VAL A CA 1
ATOM 1034 C C . VAL A 1 141 ? -18.248 15.236 32.075 1.00 52.94 141 VAL A C 1
ATOM 1036 O O . VAL A 1 141 ? -18.693 15.340 33.210 1.00 52.94 141 VAL A O 1
ATOM 1039 N N . GLY A 1 142 ? -18.164 16.295 31.263 1.00 51.97 142 GLY A N 1
ATOM 1040 C CA . GLY A 1 142 ? -18.435 17.675 31.673 1.00 51.97 142 GLY A CA 1
ATOM 1041 C C . GLY A 1 142 ? -19.806 18.238 31.298 1.00 51.97 142 GLY A C 1
ATOM 1042 O O . GLY A 1 142 ? -19.953 19.456 31.325 1.00 51.97 142 GLY A O 1
ATOM 1043 N N . LYS A 1 143 ? -20.800 17.423 30.915 1.00 50.53 143 LYS A N 1
ATOM 1044 C CA . LYS A 1 143 ? -22.183 17.919 30.812 1.00 50.53 143 LYS A CA 1
ATOM 1045 C C . LYS A 1 143 ? -22.886 17.650 32.146 1.00 50.53 143 LYS A C 1
ATOM 1047 O O . LYS A 1 143 ? -23.309 16.512 32.354 1.00 50.53 143 LYS A O 1
ATOM 1052 N N . PRO A 1 144 ? -22.986 18.636 33.062 1.00 51.66 144 PRO A N 1
ATOM 1053 C CA . PRO A 1 144 ? -23.899 18.504 34.186 1.00 51.66 144 PRO A CA 1
ATOM 1054 C C . PRO A 1 144 ? -25.295 18.212 33.630 1.00 51.66 144 PRO A C 1
ATOM 1056 O O . PRO A 1 144 ? -25.692 18.774 32.603 1.00 51.66 144 PRO A O 1
ATOM 1059 N N . ALA A 1 145 ? -26.006 17.287 34.274 1.00 60.06 145 ALA A N 1
ATOM 1060 C CA . ALA A 1 145 ? -27.425 17.103 34.019 1.00 60.06 145 ALA A CA 1
ATOM 1061 C C . ALA A 1 145 ? -28.104 18.483 34.110 1.00 60.06 145 ALA A C 1
ATOM 1063 O O . ALA A 1 145 ? -27.762 19.242 35.023 1.00 60.06 145 ALA A O 1
ATOM 1064 N N . PRO A 1 146 ? -28.991 18.856 33.169 1.00 58.97 146 PRO A N 1
ATOM 1065 C CA . PRO A 1 146 ? -29.745 20.091 33.310 1.00 58.97 146 PRO A CA 1
ATOM 1066 C C . PRO A 1 146 ? -30.511 20.017 34.633 1.00 58.97 146 PRO A C 1
ATOM 1068 O O . PRO A 1 146 ? -31.320 19.112 34.832 1.00 58.97 146 PRO A O 1
ATOM 1071 N N . ALA A 1 147 ? -30.171 20.921 35.550 1.00 58.97 147 ALA A N 1
ATOM 1072 C CA . ALA A 1 147 ? -30.882 21.092 36.801 1.00 58.97 147 ALA A CA 1
ATOM 1073 C C . ALA A 1 147 ? -32.307 21.572 36.492 1.00 58.97 147 ALA A C 1
ATOM 1075 O O . ALA A 1 147 ? -32.473 22.557 35.778 1.00 58.97 147 ALA A O 1
ATOM 1076 N N . ASP A 1 148 ? -33.269 20.821 37.024 1.00 54.91 148 ASP A N 1
ATOM 1077 C CA . ASP A 1 148 ? -34.649 21.159 37.374 1.00 54.91 148 ASP A CA 1
ATOM 1078 C C . ASP A 1 148 ? -35.537 21.925 36.381 1.00 54.91 148 ASP A C 1
ATOM 1080 O O . ASP A 1 148 ? -35.306 23.081 36.042 1.00 54.91 148 ASP A O 1
ATOM 1084 N N . VAL A 1 149 ? -36.708 21.338 36.106 1.00 49.25 149 VAL A N 1
ATOM 1085 C CA . VAL A 1 149 ? -37.964 22.100 36.175 1.00 49.25 149 VAL A CA 1
ATOM 1086 C C . VAL A 1 149 ? -38.964 21.272 36.980 1.00 49.25 149 VAL A C 1
ATOM 1088 O O . VAL A 1 149 ? -39.536 20.304 36.482 1.00 49.25 149 VAL A O 1
ATOM 1091 N N . ALA A 1 150 ? -39.117 21.642 38.250 1.00 51.97 150 ALA A N 1
ATOM 1092 C CA . ALA A 1 150 ? -40.234 21.237 39.088 1.00 51.97 150 ALA A CA 1
ATOM 1093 C C . ALA A 1 150 ? -41.511 21.959 38.625 1.00 51.97 150 ALA A C 1
ATOM 1095 O O . ALA A 1 150 ? -41.474 23.166 38.380 1.00 51.97 150 ALA A O 1
ATOM 1096 N N . TYR A 1 151 ? -42.620 21.224 38.549 1.00 51.09 151 TYR A N 1
ATOM 1097 C CA . TYR A 1 151 ? -43.983 21.750 38.636 1.00 51.09 151 TYR A CA 1
ATOM 1098 C C . TYR A 1 151 ? -44.780 20.862 39.583 1.00 51.09 151 TYR A C 1
ATOM 1100 O O . TYR A 1 151 ? -44.653 19.623 39.452 1.00 51.09 151 TYR A O 1
#

Solvent-accessible surface area (backbone atoms only — not comparable to full-atom values): 7972 Å² total; per-residue (Å²): 112,74,66,42,39,50,51,23,29,51,52,9,47,52,29,20,50,51,12,49,53,41,27,52,52,35,51,60,60,39,50,48,41,75,83,40,95,41,73,63,25,54,56,44,34,73,40,67,59,50,58,54,53,42,49,51,52,46,70,51,42,51,57,51,46,50,46,36,27,64,73,42,39,66,91,44,72,62,35,52,49,30,48,43,38,59,69,54,45,32,44,72,68,27,42,28,85,60,74,40,62,65,92,57,11,44,50,42,87,60,48,46,31,58,50,14,48,40,34,24,53,26,9,50,44,31,21,52,54,24,50,52,69,73,52,74,71,70,80,71,77,72,66,74,76,84,78,79,86,87,130

Secondary structure (DSSP, 8-state):
-HHHHHHHHHHHHHHHHHHHHHHHHHHHHGGGGGG-S-HHHHHHHT-THHHHHHHHHHHHHHHHHHHIIIIISTT-HHHHHHHHIIIIIHHHH-HHHHHS-HHHHTTSTTTTHHHHHHHHHHHHHHHHHHHHHHS--GGGTT-PPPP----

Nearest PDB structures (foldseek):
  8dt0-assembly2_B  TM=5.040E-01  e=6.572E+00  synthetic construct
  7y66-assembly1_D  TM=2.547E-01  e=4.463E+00  Homo sapiens

Mean predicted aligned error: 11.23 Å